Protein AF-A0A6A5AVF6-F1 (afdb_monomer_lite)

Structure (mmCIF, N/CA/C/O backbone):
data_AF-A0A6A5AVF6-F1
#
_entry.id   AF-A0A6A5AVF6-F1
#
loop_
_atom_site.group_PDB
_atom_site.id
_atom_site.type_symbol
_atom_site.label_atom_id
_atom_site.label_alt_id
_atom_site.label_comp_id
_atom_site.label_asym_id
_atom_site.label_entity_id
_atom_site.label_seq_id
_atom_site.pdbx_PDB_ins_code
_atom_site.Cartn_x
_atom_site.Cartn_y
_atom_site.Cartn_z
_atom_site.occupancy
_atom_site.B_iso_or_equiv
_atom_site.auth_seq_id
_atom_site.auth_comp_id
_atom_site.auth_asym_id
_atom_site.auth_atom_id
_atom_site.pdbx_PDB_model_num
ATOM 1 N N . MET A 1 1 ? -5.874 0.704 -11.077 1.00 70.56 1 MET A N 1
ATOM 2 C CA . MET A 1 1 ? -6.388 0.445 -9.715 1.00 70.56 1 MET A CA 1
ATOM 3 C C . MET A 1 1 ? -6.320 -1.038 -9.393 1.00 70.56 1 MET A C 1
ATOM 5 O O . MET A 1 1 ? -6.701 -1.841 -10.238 1.00 70.56 1 MET A O 1
ATOM 9 N N . GLY A 1 2 ? -5.728 -1.372 -8.247 1.00 91.94 2 GLY A N 1
ATOM 10 C CA . GLY A 1 2 ? -5.338 -2.727 -7.845 1.00 91.94 2 GLY A CA 1
ATOM 11 C C . GLY A 1 2 ? -6.232 -3.347 -6.767 1.00 91.94 2 GLY A C 1
ATOM 12 O O . GLY A 1 2 ? -7.365 -2.913 -6.583 1.00 91.94 2 GLY A O 1
ATOM 13 N N . LEU A 1 3 ? -5.709 -4.350 -6.059 1.00 97.44 3 LEU A N 1
ATOM 14 C CA . LEU A 1 3 ? -6.341 -4.978 -4.896 1.00 97.44 3 LEU A CA 1
ATOM 15 C C . LEU A 1 3 ? -5.743 -4.403 -3.609 1.00 97.44 3 LEU A C 1
ATOM 17 O O . LEU A 1 3 ? -4.528 -4.438 -3.424 1.00 97.44 3 LEU A O 1
ATOM 21 N N . PHE A 1 4 ? -6.602 -3.904 -2.724 1.00 97.44 4 PHE A N 1
ATOM 22 C CA . PHE A 1 4 ? -6.221 -3.261 -1.469 1.00 97.44 4 PHE A CA 1
ATOM 23 C C . PHE A 1 4 ? -6.670 -4.123 -0.291 1.00 97.44 4 PHE A C 1
ATOM 25 O O . PHE A 1 4 ? -7.797 -4.621 -0.271 1.00 97.44 4 PHE A O 1
ATOM 32 N N . ARG A 1 5 ? -5.790 -4.319 0.690 1.00 97.69 5 ARG A N 1
ATOM 33 C CA . ARG A 1 5 ? -6.078 -5.100 1.894 1.00 97.69 5 ARG A CA 1
ATOM 34 C C . ARG A 1 5 ? -5.529 -4.394 3.123 1.00 97.69 5 ARG A C 1
ATOM 36 O O . ARG A 1 5 ? -4.351 -4.048 3.156 1.00 97.69 5 ARG A O 1
ATOM 43 N N . ALA A 1 6 ? -6.381 -4.231 4.128 1.00 97.12 6 ALA A N 1
ATOM 44 C CA . ALA A 1 6 ? -5.995 -3.822 5.470 1.00 97.12 6 ALA A CA 1
ATOM 45 C C . ALA A 1 6 ? -5.936 -5.048 6.387 1.00 97.12 6 ALA A C 1
ATOM 47 O O . ALA A 1 6 ? -6.718 -5.989 6.223 1.00 97.12 6 ALA A O 1
ATOM 48 N N . PHE A 1 7 ? -4.991 -5.048 7.319 1.00 96.56 7 PHE A N 1
ATOM 49 C CA . PHE A 1 7 ? -4.797 -6.107 8.304 1.00 96.56 7 PHE A CA 1
ATOM 50 C C . PHE A 1 7 ? -5.185 -5.609 9.699 1.00 96.56 7 PHE A C 1
ATOM 52 O O . PHE A 1 7 ? -5.140 -4.412 9.976 1.00 96.56 7 PHE A O 1
ATOM 59 N N . GLY A 1 8 ? -5.548 -6.535 10.593 1.00 94.81 8 GLY A N 1
ATOM 60 C CA . GLY A 1 8 ? -5.974 -6.200 11.960 1.00 94.81 8 GLY A CA 1
ATOM 61 C C . GLY A 1 8 ? -4.886 -5.556 12.828 1.00 94.81 8 GLY A C 1
ATOM 62 O O . GLY A 1 8 ? -5.201 -4.974 13.856 1.00 94.81 8 GLY A O 1
ATOM 63 N N . ASP A 1 9 ? -3.622 -5.627 12.406 1.00 94.44 9 ASP A N 1
ATOM 64 C CA . ASP A 1 9 ? -2.473 -5.008 13.076 1.00 94.44 9 ASP A CA 1
ATOM 65 C C . ASP A 1 9 ? -2.140 -3.596 12.560 1.00 94.44 9 ASP A C 1
ATOM 67 O O . ASP A 1 9 ? -1.107 -3.037 12.921 1.00 94.44 9 ASP A O 1
ATOM 71 N N . GLY A 1 10 ? -2.984 -3.017 11.702 1.00 94.12 10 GLY A N 1
ATOM 72 C CA . GLY A 1 10 ? -2.792 -1.673 11.155 1.00 94.12 10 GLY A CA 1
ATOM 73 C C . GLY A 1 10 ? -2.004 -1.627 9.842 1.00 94.12 10 GLY A C 1
ATOM 74 O O . GLY A 1 10 ? -1.968 -0.585 9.185 1.00 94.12 10 GLY A O 1
ATOM 75 N N . ARG A 1 11 ? -1.391 -2.737 9.407 1.00 97.00 11 ARG A N 1
ATOM 76 C CA . ARG A 1 11 ? -0.690 -2.783 8.115 1.00 97.00 11 ARG A CA 1
ATOM 77 C C . ARG A 1 11 ? -1.672 -2.695 6.955 1.00 97.00 11 ARG A C 1
ATOM 79 O O . ARG A 1 11 ? -2.806 -3.176 7.035 1.00 97.00 11 ARG A O 1
ATOM 86 N N . VAL A 1 12 ? -1.192 -2.191 5.821 1.00 97.44 12 VAL A N 1
ATOM 87 C CA . VAL A 1 12 ? -1.893 -2.328 4.537 1.00 97.44 12 VAL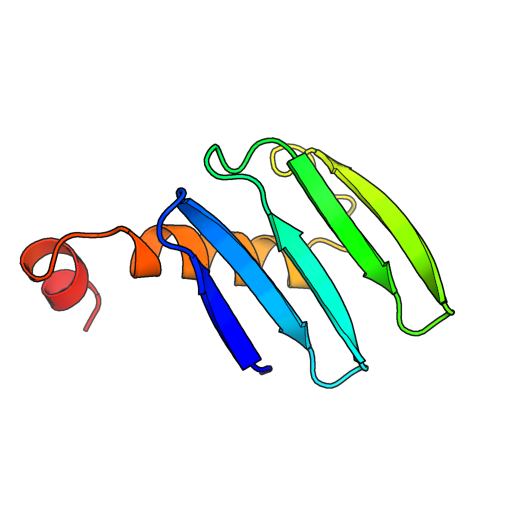 A CA 1
ATOM 88 C C . VAL A 1 12 ? -0.993 -2.934 3.473 1.00 97.44 12 VAL A C 1
ATOM 90 O O . VAL A 1 12 ? 0.227 -2.766 3.479 1.00 97.44 12 VAL A O 1
ATOM 93 N N . ARG A 1 13 ? -1.605 -3.648 2.530 1.00 98.06 13 ARG A N 1
ATOM 94 C CA . ARG A 1 13 ? -0.949 -4.138 1.320 1.00 98.06 13 ARG A CA 1
ATOM 95 C C . ARG A 1 13 ? -1.781 -3.785 0.097 1.00 98.06 13 ARG A C 1
ATOM 97 O O . ARG A 1 13 ? -2.998 -3.964 0.093 1.00 98.06 13 ARG A O 1
ATOM 104 N N . VAL A 1 14 ? -1.099 -3.343 -0.952 1.00 98.00 14 VAL A N 1
ATOM 105 C CA . VAL A 1 14 ? -1.692 -3.031 -2.250 1.00 98.00 14 VAL A CA 1
ATOM 106 C C . VAL A 1 14 ? -0.987 -3.843 -3.328 1.00 98.00 14 VAL A C 1
ATOM 108 O O . VAL A 1 14 ? 0.228 -3.745 -3.485 1.00 98.00 14 VAL A O 1
ATOM 111 N N . LEU A 1 15 ? -1.748 -4.644 -4.070 1.00 98.12 15 LEU A N 1
ATOM 112 C CA . LEU A 1 15 ? -1.301 -5.300 -5.298 1.00 98.12 15 LEU A CA 1
ATOM 113 C C . LEU A 1 15 ? -1.777 -4.467 -6.488 1.00 98.12 15 LEU A C 1
ATOM 115 O O . LEU A 1 15 ? -2.975 -4.386 -6.755 1.00 98.12 15 LEU A O 1
ATOM 119 N N . PHE A 1 16 ? -0.849 -3.844 -7.204 1.00 97.31 16 PHE A N 1
ATOM 120 C CA . PHE A 1 16 ? -1.135 -2.984 -8.348 1.00 97.31 16 PHE A CA 1
ATOM 121 C C . PHE A 1 16 ? -1.305 -3.792 -9.643 1.00 97.31 16 PHE A C 1
ATOM 123 O O . PHE A 1 16 ? -0.883 -4.941 -9.754 1.00 97.31 16 PHE A O 1
ATOM 130 N N . ARG A 1 17 ? -1.944 -3.188 -10.658 1.00 96.81 17 ARG A N 1
ATOM 131 C CA . ARG A 1 17 ? -2.213 -3.856 -11.953 1.00 96.81 17 ARG A CA 1
ATOM 132 C C . ARG A 1 17 ? -0.949 -4.186 -12.737 1.00 96.81 17 ARG A C 1
ATOM 134 O O . ARG A 1 17 ? -0.941 -5.143 -13.500 1.00 96.81 17 ARG A O 1
ATOM 141 N N . ASP A 1 18 ? 0.098 -3.396 -12.544 1.00 96.25 18 ASP A N 1
ATOM 142 C CA . ASP A 1 18 ? 1.422 -3.642 -13.110 1.00 96.25 18 ASP A CA 1
ATOM 143 C C . ASP A 1 18 ? 2.194 -4.732 -12.354 1.00 96.25 18 ASP A C 1
ATOM 145 O O . ASP A 1 18 ? 3.351 -4.974 -12.667 1.00 96.25 18 ASP A O 1
ATOM 149 N N . ARG A 1 19 ? 1.544 -5.424 -11.406 1.00 96.00 19 ARG A N 1
ATOM 150 C CA . ARG A 1 19 ? 2.106 -6.473 -10.546 1.00 96.00 19 ARG A CA 1
ATOM 151 C C . ARG A 1 19 ? 3.073 -5.959 -9.482 1.00 96.00 19 ARG A C 1
ATOM 153 O O . ARG A 1 19 ? 3.646 -6.777 -8.767 1.00 96.00 19 ARG A O 1
ATOM 160 N N . ALA A 1 20 ? 3.206 -4.642 -9.314 1.00 97.31 20 ALA A N 1
ATOM 161 C CA . ALA A 1 20 ? 3.900 -4.105 -8.155 1.00 97.31 20 ALA A CA 1
ATOM 162 C C . ALA A 1 20 ? 3.124 -4.444 -6.871 1.00 97.31 20 ALA A C 1
ATOM 164 O O . ALA A 1 20 ? 1.889 -4.477 -6.865 1.00 97.31 20 ALA A O 1
ATOM 165 N N . ILE A 1 21 ? 3.835 -4.670 -5.770 1.00 98.06 21 ILE A N 1
ATOM 166 C CA . ILE A 1 21 ? 3.238 -4.930 -4.457 1.00 98.06 21 ILE A CA 1
ATOM 167 C C . ILE A 1 21 ? 3.831 -3.948 -3.464 1.00 98.06 21 ILE A C 1
ATOM 169 O O . ILE A 1 21 ? 5.034 -3.970 -3.226 1.00 9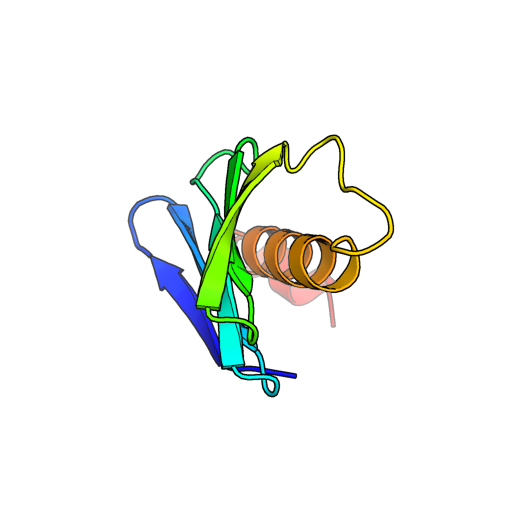8.06 21 ILE A O 1
ATOM 173 N N . LEU A 1 22 ? 2.991 -3.129 -2.841 1.00 97.38 22 LEU A N 1
ATOM 174 C CA . LEU A 1 22 ? 3.407 -2.266 -1.742 1.00 97.38 22 LEU A CA 1
ATOM 175 C C . LEU A 1 22 ? 2.856 -2.815 -0.432 1.00 97.38 22 LEU A C 1
ATOM 177 O O . LEU A 1 22 ? 1.660 -3.082 -0.329 1.00 97.38 22 LEU A O 1
ATOM 181 N N . SER A 1 23 ? 3.720 -2.986 0.564 1.00 97.62 23 SER A N 1
ATOM 182 C CA . SER A 1 23 ? 3.326 -3.267 1.948 1.00 97.62 23 SER A CA 1
ATOM 183 C C . SER A 1 23 ? 3.745 -2.090 2.825 1.00 97.62 23 SER A C 1
ATOM 185 O O . SER A 1 23 ? 4.898 -1.671 2.781 1.00 97.62 23 SER A O 1
ATOM 187 N N . MET A 1 24 ? 2.807 -1.537 3.586 1.00 97.00 24 MET A N 1
ATOM 188 C CA . MET A 1 24 ? 3.006 -0.363 4.433 1.00 97.00 24 MET A CA 1
ATOM 189 C C . MET A 1 24 ? 2.814 -0.751 5.893 1.00 97.00 24 MET A C 1
ATOM 191 O O . MET A 1 24 ? 1.922 -1.541 6.225 1.00 97.00 24 MET A O 1
ATOM 195 N N . ASP A 1 25 ? 3.690 -0.230 6.745 1.00 96.00 25 ASP A N 1
ATOM 196 C CA . ASP A 1 25 ? 3.619 -0.459 8.182 1.00 96.00 25 ASP A CA 1
ATOM 197 C C . ASP A 1 25 ? 2.404 0.253 8.819 1.00 96.00 25 ASP A C 1
ATOM 199 O O . ASP A 1 25 ? 1.776 1.107 8.188 1.00 96.00 25 ASP A O 1
ATOM 203 N N . PRO A 1 26 ? 2.037 -0.083 10.069 1.00 95.56 26 PRO A N 1
ATOM 204 C CA . PRO A 1 26 ? 0.881 0.521 10.737 1.00 95.56 26 PRO A CA 1
ATOM 205 C C . PRO A 1 26 ? 0.993 2.028 10.973 1.00 9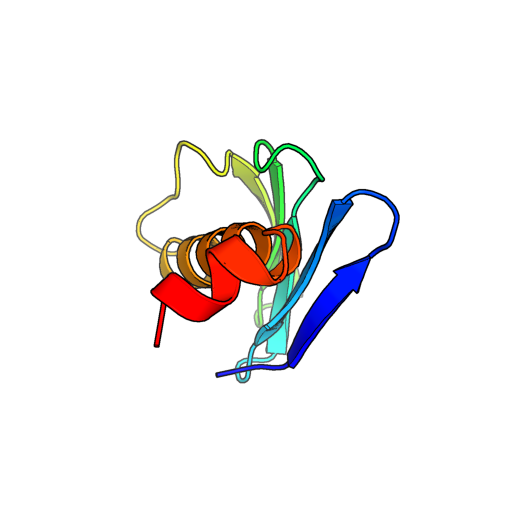5.56 26 PRO A C 1
ATOM 207 O O . PRO A 1 26 ? -0.016 2.693 11.175 1.00 95.56 26 PRO A O 1
ATOM 210 N N . GLN A 1 27 ? 2.215 2.561 10.981 1.00 93.25 27 GLN A N 1
ATOM 211 C CA . GLN A 1 27 ? 2.496 3.961 11.293 1.00 93.25 27 GLN A CA 1
ATOM 212 C C . GLN A 1 27 ? 2.649 4.825 10.036 1.00 93.25 27 GLN A C 1
ATOM 214 O O . GLN A 1 27 ? 2.960 6.008 10.157 1.00 93.25 27 GLN A O 1
ATOM 219 N N . ALA A 1 28 ? 2.468 4.243 8.846 1.00 92.12 28 ALA A N 1
ATOM 220 C CA . ALA A 1 28 ? 2.763 4.875 7.566 1.00 92.12 28 ALA A CA 1
ATOM 221 C C . ALA A 1 28 ? 4.164 5.517 7.533 1.00 92.12 28 ALA A C 1
ATOM 223 O O . ALA A 1 28 ? 4.345 6.596 6.968 1.00 92.12 28 ALA A O 1
ATOM 224 N N . LYS A 1 29 ? 5.163 4.884 8.164 1.00 93.62 29 LYS A N 1
ATOM 225 C CA . LYS A 1 29 ? 6.537 5.402 8.247 1.00 93.62 29 LYS A CA 1
ATOM 226 C C . LYS A 1 29 ? 7.431 4.744 7.209 1.00 93.62 29 LYS A C 1
ATOM 228 O O . LYS A 1 29 ? 8.131 5.434 6.465 1.00 93.62 29 LYS A O 1
ATOM 233 N N . PHE A 1 30 ? 7.371 3.422 7.129 1.00 94.06 30 PHE A N 1
ATOM 234 C CA . PHE A 1 30 ? 8.112 2.627 6.165 1.00 94.06 30 PHE A CA 1
ATOM 235 C C . PHE A 1 30 ? 7.180 1.814 5.282 1.00 94.06 30 PHE A C 1
ATOM 237 O O . PHE A 1 30 ? 6.087 1.387 5.665 1.00 94.06 30 PHE A O 1
ATOM 244 N N . CYS A 1 31 ? 7.658 1.555 4.075 1.00 94.88 31 CYS A N 1
ATOM 245 C CA . CYS A 1 31 ? 6.992 0.659 3.156 1.00 94.88 31 CYS A CA 1
ATOM 246 C C . CYS A 1 31 ? 8.010 -0.110 2.322 1.00 94.88 31 CYS A C 1
ATOM 248 O O . CYS A 1 31 ? 9.068 0.406 1.962 1.00 94.88 31 CYS A O 1
ATOM 250 N N . SER A 1 32 ? 7.673 -1.358 2.027 1.00 96.31 32 SER A N 1
ATOM 251 C CA . SER A 1 32 ? 8.387 -2.181 1.064 1.00 96.31 32 SER A CA 1
ATOM 252 C C . SER A 1 32 ? 7.609 -2.195 -0.243 1.00 96.31 32 SER A C 1
ATOM 254 O O . SER A 1 32 ? 6.405 -2.463 -0.261 1.00 96.31 32 SER A O 1
ATOM 256 N N . LEU A 1 33 ? 8.294 -1.882 -1.337 1.00 96.69 33 LEU A N 1
ATOM 257 C CA . LEU A 1 33 ? 7.757 -1.915 -2.687 1.00 96.69 33 LEU A CA 1
ATOM 258 C C . LEU A 1 33 ? 8.499 -2.984 -3.482 1.00 96.69 33 LEU A C 1
ATOM 260 O O . LEU A 1 33 ? 9.685 -2.850 -3.770 1.00 96.69 33 LEU A O 1
ATOM 264 N N . PHE A 1 34 ? 7.774 -4.031 -3.847 1.00 97.88 34 PHE A N 1
ATOM 265 C CA . PHE A 1 34 ? 8.203 -5.004 -4.835 1.00 97.88 34 PHE A CA 1
ATOM 266 C C . PHE A 1 34 ? 7.781 -4.503 -6.215 1.00 97.88 34 PHE A C 1
ATOM 268 O O . PHE A 1 34 ? 6.590 -4.298 -6.467 1.00 97.88 34 PHE A O 1
ATOM 275 N N . LEU A 1 35 ? 8.751 -4.245 -7.081 1.00 96.38 35 LEU A N 1
ATOM 276 C CA . LEU A 1 35 ? 8.554 -3.678 -8.406 1.00 96.38 35 LEU A CA 1
ATOM 277 C C . LEU A 1 35 ? 8.254 -4.769 -9.444 1.00 96.38 35 LEU A C 1
ATOM 279 O O . LEU A 1 35 ? 8.639 -5.925 -9.267 1.00 96.38 35 LEU A O 1
ATOM 283 N N . PRO A 1 36 ? 7.634 -4.410 -10.583 1.00 95.38 36 PRO A N 1
ATOM 284 C CA . PRO A 1 36 ? 7.404 -5.352 -11.681 1.00 95.38 36 PRO A CA 1
ATOM 285 C C . PRO A 1 36 ? 8.698 -5.922 -12.280 1.00 95.38 36 PRO A C 1
ATOM 287 O O . PRO A 1 36 ? 8.661 -6.984 -12.895 1.00 95.38 36 PRO A O 1
ATOM 290 N N . SER A 1 37 ? 9.828 -5.225 -12.101 1.00 95.50 37 SER A N 1
ATOM 291 C CA . SER A 1 37 ? 11.165 -5.690 -12.490 1.00 95.50 37 SER A CA 1
ATOM 292 C C . SER A 1 37 ? 11.662 -6.875 -11.657 1.00 95.50 37 SER A C 1
ATOM 294 O O . SER A 1 37 ? 12.610 -7.536 -12.063 1.00 95.50 37 SER A O 1
ATOM 296 N N . GLY A 1 38 ? 11.027 -7.159 -10.515 1.00 95.56 38 GLY A N 1
ATOM 297 C CA . GLY A 1 38 ? 11.488 -8.144 -9.535 1.00 95.56 38 GLY A CA 1
ATOM 298 C C . GLY A 1 38 ? 12.334 -7.542 -8.412 1.00 95.56 38 GLY A C 1
ATOM 299 O O . GLY A 1 38 ? 12.648 -8.241 -7.450 1.00 95.56 38 GLY A O 1
ATOM 300 N N . ASP A 1 39 ? 12.663 -6.251 -8.492 1.00 96.00 39 ASP A N 1
ATOM 301 C CA . ASP A 1 39 ? 13.411 -5.563 -7.443 1.00 96.00 39 ASP A CA 1
ATOM 302 C C . ASP A 1 39 ? 12.529 -5.280 -6.228 1.00 96.00 39 ASP A C 1
ATOM 304 O O . ASP A 1 39 ? 11.345 -4.957 -6.351 1.00 96.00 39 ASP A O 1
ATOM 308 N N . SER A 1 40 ? 13.124 -5.334 -5.040 1.00 95.69 40 SER A N 1
ATOM 309 C CA . SER A 1 40 ? 12.471 -4.914 -3.804 1.00 95.69 40 SER A CA 1
ATOM 310 C C . SER A 1 40 ? 13.199 -3.714 -3.226 1.00 95.69 40 SER A C 1
ATOM 312 O O . SER A 1 40 ? 14.406 -3.762 -3.002 1.00 95.69 40 SER A O 1
ATOM 314 N N . ILE A 1 41 ? 12.452 -2.655 -2.931 1.00 94.19 41 ILE A N 1
ATOM 315 C CA . ILE A 1 41 ? 12.987 -1.436 -2.330 1.00 94.19 41 ILE A CA 1
ATOM 316 C C . ILE A 1 41 ? 12.237 -1.094 -1.048 1.00 94.19 41 ILE A C 1
ATOM 318 O O . ILE A 1 41 ? 11.031 -1.321 -0.932 1.00 94.19 41 ILE A O 1
ATOM 322 N N . THR A 1 42 ? 12.955 -0.519 -0.090 1.00 94.38 42 THR A N 1
ATOM 323 C CA . THR A 1 42 ? 12.371 0.041 1.131 1.00 94.38 42 THR A CA 1
ATOM 324 C C . THR A 1 42 ? 12.362 1.554 1.009 1.00 94.38 42 THR A C 1
ATOM 326 O O . THR A 1 42 ? 13.386 2.161 0.703 1.00 94.38 42 THR A O 1
ATOM 329 N N . LEU A 1 43 ? 11.205 2.162 1.247 1.00 91.81 43 LEU A N 1
ATOM 330 C CA . LEU A 1 43 ? 10.997 3.598 1.131 1.00 91.81 43 LEU A CA 1
ATOM 331 C C . LEU A 1 43 ? 10.494 4.167 2.457 1.00 91.81 43 LEU A C 1
ATOM 333 O O . LEU A 1 43 ? 9.684 3.549 3.156 1.00 91.81 43 LEU A O 1
ATOM 337 N N . LEU A 1 44 ? 10.943 5.383 2.764 1.00 92.19 44 LEU A N 1
ATOM 338 C CA . LEU A 1 44 ? 10.290 6.235 3.750 1.00 92.19 44 LEU A CA 1
ATOM 339 C C . LEU A 1 44 ? 9.002 6.775 3.134 1.00 92.19 44 LEU A C 1
ATOM 341 O O . LEU A 1 44 ? 9.027 7.448 2.104 1.00 92.19 44 LEU A O 1
ATOM 345 N N . ALA A 1 45 ? 7.874 6.503 3.776 1.00 88.88 45 ALA A N 1
ATOM 346 C CA . ALA A 1 45 ? 6.576 6.955 3.291 1.00 88.88 45 ALA A CA 1
ATOM 347 C C . ALA A 1 45 ? 6.419 8.484 3.359 1.00 88.88 45 ALA A C 1
ATOM 349 O O . ALA A 1 45 ? 5.687 9.061 2.557 1.00 88.88 45 ALA A O 1
ATOM 350 N N . THR A 1 46 ? 7.166 9.145 4.246 1.00 87.06 46 THR A N 1
ATOM 351 C CA . THR A 1 46 ? 7.219 10.609 4.373 1.00 87.06 46 THR A CA 1
ATOM 352 C C . THR A 1 46 ? 8.106 11.292 3.329 1.00 87.06 46 THR A C 1
ATOM 354 O O . THR A 1 46 ? 8.030 12.507 3.177 1.00 87.06 46 THR A O 1
ATOM 35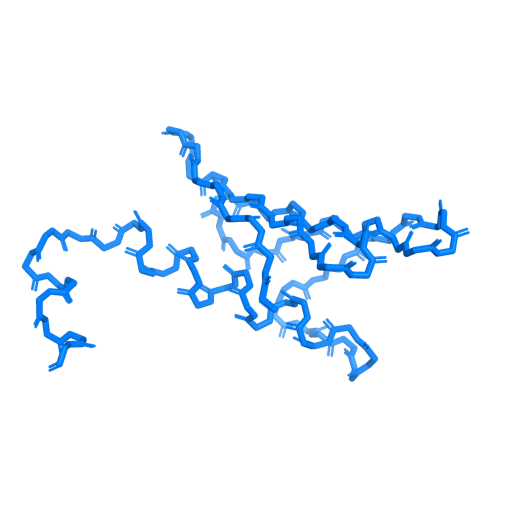7 N N . ALA A 1 47 ? 8.939 10.538 2.606 1.00 85.50 47 ALA A N 1
ATOM 358 C CA . ALA A 1 47 ? 9.867 11.065 1.608 1.00 85.50 47 ALA A CA 1
ATOM 359 C C . ALA A 1 47 ? 9.834 10.205 0.327 1.00 85.50 47 ALA A C 1
ATOM 361 O O . ALA A 1 47 ? 10.814 9.525 0.007 1.00 85.50 47 ALA A O 1
ATOM 362 N N . PRO A 1 48 ? 8.701 10.189 -0.404 1.00 77.88 48 PRO A N 1
ATOM 363 C CA . PRO A 1 48 ? 8.573 9.420 -1.635 1.00 77.88 48 PRO A CA 1
ATOM 364 C C . PRO A 1 48 ? 9.555 9.924 -2.696 1.00 77.88 48 PRO A C 1
ATOM 366 O O . PRO A 1 48 ? 9.592 11.117 -3.000 1.00 77.88 48 PRO A O 1
ATOM 369 N N . SER A 1 49 ? 10.282 9.013 -3.349 1.00 85.25 49 SER A N 1
ATOM 370 C CA . SER A 1 49 ? 10.922 9.371 -4.615 1.00 85.25 49 SER A CA 1
ATOM 371 C C . SER A 1 49 ? 9.837 9.641 -5.675 1.00 85.25 49 SER A C 1
ATOM 373 O O . SER A 1 49 ? 8.813 8.939 -5.696 1.00 85.25 49 SER A O 1
ATOM 375 N N . PRO A 1 50 ? 10.032 10.612 -6.590 1.00 89.44 50 PRO A N 1
ATOM 376 C CA . PRO A 1 50 ? 9.037 10.934 -7.618 1.00 89.44 50 PRO A CA 1
ATOM 377 C C . PRO A 1 50 ? 8.602 9.718 -8.448 1.00 89.44 50 PRO A C 1
ATOM 379 O O . PRO A 1 50 ? 7.436 9.587 -8.812 1.00 89.44 50 PRO A O 1
ATOM 382 N N . GLN A 1 51 ? 9.524 8.781 -8.687 1.00 90.94 51 GLN A N 1
ATOM 383 C CA . GLN A 1 51 ? 9.287 7.564 -9.463 1.00 90.94 51 GLN A CA 1
ATOM 384 C C . GLN A 1 51 ? 8.282 6.600 -8.807 1.00 90.94 51 GLN A C 1
ATOM 386 O O . GLN A 1 51 ? 7.574 5.874 -9.508 1.00 90.94 51 GLN A O 1
ATOM 391 N N . HIS A 1 52 ? 8.201 6.571 -7.475 1.00 92.25 52 HIS A N 1
ATOM 392 C CA . HIS A 1 52 ? 7.376 5.608 -6.731 1.00 92.25 52 HIS A CA 1
ATOM 393 C C . HIS A 1 52 ? 6.191 6.253 -6.006 1.00 92.25 52 HIS A C 1
ATOM 395 O O . HIS A 1 52 ? 5.360 5.542 -5.434 1.00 92.25 52 HIS A O 1
ATOM 401 N N . ALA A 1 53 ? 6.068 7.582 -6.085 1.00 92.56 53 ALA A N 1
ATOM 402 C CA . ALA A 1 53 ? 5.028 8.365 -5.428 1.00 92.56 53 ALA A CA 1
ATOM 403 C C . ALA A 1 53 ? 3.615 7.819 -5.688 1.00 92.56 53 ALA A C 1
ATOM 405 O O . ALA A 1 53 ? 2.820 7.718 -4.760 1.00 92.56 53 ALA A O 1
ATOM 406 N N . ARG A 1 54 ? 3.314 7.368 -6.915 1.00 93.31 54 ARG A N 1
ATOM 407 C CA . ARG A 1 54 ? 1.987 6.822 -7.261 1.00 93.31 54 ARG A CA 1
ATOM 408 C C . ARG A 1 54 ? 1.568 5.619 -6.410 1.00 93.31 54 ARG A C 1
ATOM 410 O O . ARG A 1 54 ? 0.390 5.480 -6.091 1.00 93.31 54 ARG A O 1
ATOM 417 N N . TYR A 1 55 ? 2.512 4.744 -6.059 1.00 95.06 55 TYR A N 1
ATOM 418 C CA . TYR A 1 55 ? 2.220 3.566 -5.243 1.00 95.06 55 TYR A CA 1
ATOM 419 C C . TYR A 1 55 ? 2.008 3.976 -3.789 1.00 95.06 55 TYR A C 1
ATOM 421 O O . TYR A 1 55 ? 1.058 3.536 -3.144 1.00 95.06 55 TYR A O 1
ATOM 429 N N . LEU A 1 56 ? 2.880 4.864 -3.311 1.00 94.50 56 LEU A N 1
ATOM 430 C CA . LEU A 1 56 ? 2.866 5.405 -1.960 1.00 94.50 56 LEU A CA 1
ATOM 431 C C . LEU A 1 56 ? 1.579 6.166 -1.651 1.00 94.50 56 LEU A C 1
ATOM 433 O O . LEU A 1 56 ? 0.915 5.841 -0.672 1.00 94.50 56 LEU A O 1
ATOM 437 N N . VAL A 1 57 ? 1.187 7.108 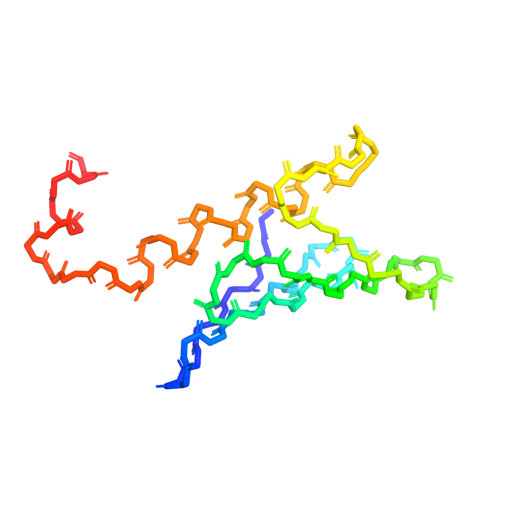-2.512 1.00 93.75 57 VAL A N 1
ATOM 438 C CA . VAL A 1 57 ? -0.040 7.899 -2.340 1.00 93.75 57 VAL A CA 1
ATOM 439 C C . VAL A 1 57 ? -1.261 6.987 -2.281 1.00 9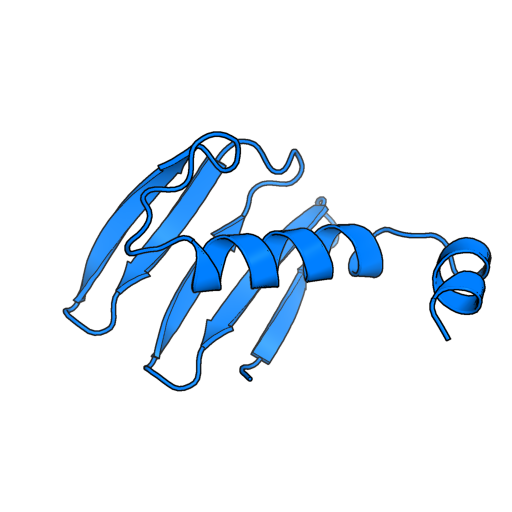3.75 57 VAL A C 1
ATOM 441 O O . VAL A 1 57 ? -2.057 7.099 -1.357 1.00 93.75 57 VAL A O 1
ATOM 444 N N . ALA A 1 58 ? -1.378 6.022 -3.198 1.00 94.81 58 ALA A N 1
ATOM 445 C CA . ALA A 1 58 ? -2.506 5.093 -3.196 1.00 94.81 58 ALA A CA 1
ATOM 446 C C . ALA A 1 58 ? -2.592 4.275 -1.895 1.00 94.81 58 ALA A C 1
ATOM 448 O O . ALA A 1 58 ? -3.684 4.068 -1.368 1.00 94.81 58 ALA A O 1
ATOM 449 N N . ALA A 1 59 ? -1.453 3.816 -1.370 1.00 95.38 59 ALA A N 1
ATOM 450 C CA . ALA A 1 59 ? -1.406 3.065 -0.122 1.00 95.38 59 ALA A CA 1
ATOM 451 C C . ALA A 1 59 ? -1.720 3.933 1.106 1.00 95.38 59 ALA A C 1
ATOM 453 O O . ALA A 1 59 ? -2.491 3.492 1.952 1.00 95.38 59 ALA A O 1
ATOM 454 N N . GLN A 1 60 ? -1.197 5.163 1.176 1.00 94.31 60 GLN A N 1
ATOM 455 C CA . GLN A 1 60 ? -1.476 6.098 2.273 1.00 94.31 60 GLN A CA 1
ATOM 456 C C . GLN A 1 60 ? -2.947 6.510 2.301 1.00 94.31 60 GLN A C 1
ATOM 458 O O . GLN A 1 60 ? -3.584 6.417 3.348 1.00 94.31 60 GLN A O 1
ATOM 463 N N . SER A 1 61 ? -3.510 6.893 1.151 1.00 93.62 61 SER A N 1
ATOM 464 C CA . SER A 1 61 ? -4.932 7.235 1.049 1.00 93.62 61 SER A CA 1
ATOM 465 C C . SER A 1 61 ? -5.813 6.059 1.468 1.00 93.62 61 SER A C 1
ATOM 467 O O . SER A 1 61 ? -6.769 6.235 2.220 1.00 93.62 61 SER A O 1
ATOM 469 N N . PHE A 1 62 ? -5.467 4.841 1.037 1.00 95.56 62 PHE A N 1
ATOM 470 C CA . PHE A 1 62 ? -6.192 3.649 1.461 1.00 95.56 62 PHE A CA 1
ATOM 471 C C . PHE A 1 62 ? -6.036 3.368 2.958 1.00 95.56 62 PHE A C 1
ATOM 473 O O . PHE A 1 62 ? -7.024 3.027 3.594 1.00 95.56 62 PHE A O 1
ATOM 480 N N . GLN A 1 63 ? -4.841 3.509 3.537 1.00 94.94 63 GLN A N 1
ATOM 481 C CA . GLN A 1 63 ? -4.621 3.277 4.966 1.00 94.94 63 GLN A CA 1
ATOM 482 C C . GLN A 1 63 ? -5.425 4.251 5.825 1.00 94.94 63 GLN A C 1
ATOM 484 O O . GLN A 1 63 ? -6.096 3.819 6.759 1.00 94.94 63 GLN A O 1
ATOM 489 N N . GLN A 1 64 ? -5.418 5.538 5.471 1.00 93.19 64 GLN A N 1
ATOM 490 C CA . GLN A 1 64 ? -6.234 6.551 6.138 1.00 93.19 64 GLN A CA 1
ATOM 491 C C . GLN A 1 64 ? -7.715 6.160 6.106 1.00 93.19 64 GLN A C 1
ATOM 493 O O . GLN A 1 64 ? -8.345 6.064 7.153 1.00 93.19 64 GLN A O 1
ATOM 498 N N . TRP A 1 65 ? -8.253 5.828 4.932 1.00 93.31 65 TRP A N 1
ATOM 499 C CA . TRP A 1 65 ? -9.644 5.389 4.799 1.00 93.31 65 TRP A CA 1
ATOM 500 C C . TRP A 1 65 ? -9.942 4.078 5.553 1.00 93.31 65 TRP A C 1
ATOM 502 O O . TRP A 1 65 ? -10.966 3.943 6.226 1.00 93.31 65 TRP A O 1
ATOM 512 N N . ALA A 1 66 ? -9.046 3.094 5.477 1.00 94.00 66 ALA A N 1
ATOM 513 C CA . ALA A 1 66 ? -9.253 1.759 6.031 1.00 94.00 66 ALA A CA 1
ATOM 514 C C . ALA A 1 66 ? -9.262 1.734 7.564 1.00 94.00 66 ALA A C 1
ATOM 516 O O . ALA A 1 66 ? -9.870 0.832 8.139 1.00 94.00 66 ALA A O 1
ATOM 517 N N . PHE A 1 67 ? -8.648 2.713 8.226 1.00 92.62 67 PHE A N 1
ATOM 518 C CA . PHE A 1 67 ? -8.625 2.804 9.691 1.00 92.62 67 PHE A CA 1
ATOM 519 C C . PHE A 1 67 ? -9.435 3.969 10.262 1.00 92.62 67 PHE A C 1
ATOM 521 O O . PHE A 1 67 ? -9.538 4.090 11.478 1.00 92.62 67 PHE A O 1
ATOM 528 N N . GLN A 1 68 ? -10.086 4.760 9.409 1.00 90.19 68 GLN A N 1
ATOM 529 C CA . GLN A 1 68 ? -11.171 5.640 9.831 1.00 90.19 68 GLN A CA 1
ATOM 530 C C . GLN A 1 68 ? -12.342 4.842 10.420 1.00 90.19 68 GLN A C 1
ATOM 532 O O . GLN A 1 68 ? -12.681 3.741 9.966 1.00 90.19 68 GLN A O 1
ATOM 537 N N . THR A 1 69 ? -12.995 5.439 11.409 1.00 85.31 69 THR A N 1
ATOM 538 C CA . THR A 1 69 ? -14.283 5.006 11.945 1.00 85.31 69 THR A CA 1
ATOM 539 C C . THR A 1 69 ? -15.379 5.096 10.873 1.00 85.31 69 THR A C 1
ATOM 541 O O . THR A 1 69 ? -15.257 5.851 9.905 1.00 85.31 69 THR A O 1
ATOM 544 N N . PRO A 1 70 ? -16.499 4.365 11.027 1.00 80.75 70 PRO A N 1
ATOM 545 C CA . PRO A 1 70 ? -17.615 4.452 10.085 1.00 80.75 70 PRO A CA 1
ATOM 546 C C . PRO A 1 70 ? -18.141 5.881 9.874 1.00 80.75 70 PRO A C 1
ATOM 548 O O . PRO A 1 70 ? -18.500 6.234 8.754 1.00 80.75 70 PRO A O 1
ATOM 551 N N . VAL A 1 71 ? -18.145 6.704 10.930 1.00 80.75 71 VAL A N 1
ATOM 552 C CA . VAL A 1 71 ? -18.572 8.112 10.869 1.00 80.75 71 VAL A CA 1
ATOM 553 C C . VAL A 1 71 ? -17.605 8.944 10.026 1.00 80.75 71 VAL A C 1
ATOM 555 O O . VAL A 1 71 ? -18.041 9.696 9.161 1.00 80.75 71 VAL A O 1
ATOM 558 N N . GLU A 1 72 ? -16.297 8.772 10.220 1.00 81.69 72 GLU A N 1
ATOM 559 C CA . GLU A 1 72 ? -15.274 9.494 9.450 1.00 81.69 72 GLU A CA 1
ATOM 560 C C . GLU A 1 72 ? -15.297 9.122 7.962 1.00 81.69 72 GLU A C 1
ATOM 562 O O . GLU A 1 72 ? -15.121 9.988 7.107 1.00 81.69 72 GLU A O 1
ATOM 567 N N . ARG A 1 73 ? -15.586 7.857 7.632 1.00 77.12 73 ARG A N 1
ATOM 568 C CA . ARG A 1 73 ? -15.715 7.417 6.233 1.00 77.12 73 ARG A CA 1
ATOM 569 C C . ARG A 1 73 ? -16.923 8.025 5.523 1.00 77.12 73 ARG A C 1
ATOM 571 O O . ARG A 1 73 ? -16.847 8.273 4.324 1.00 77.12 73 ARG A O 1
ATOM 578 N N . ALA A 1 74 ? -18.028 8.256 6.233 1.00 73.25 74 ALA A N 1
ATOM 579 C CA . ALA A 1 74 ? -19.246 8.821 5.649 1.00 73.25 74 ALA A CA 1
ATOM 580 C C . ALA A 1 74 ? -19.074 10.284 5.196 1.00 73.25 74 ALA A C 1
ATOM 582 O O . ALA A 1 74 ? -19.803 10.734 4.320 1.00 73.25 74 ALA A O 1
ATOM 583 N N . ALA A 1 75 ? -18.093 11.006 5.748 1.00 71.56 75 ALA A N 1
ATOM 584 C CA . ALA A 1 75 ? -17.762 12.378 5.355 1.00 71.56 75 ALA A CA 1
ATOM 585 C C . ALA A 1 75 ? -16.930 12.474 4.057 1.00 71.56 75 ALA A C 1
ATOM 587 O O . ALA A 1 75 ? -16.701 13.573 3.561 1.00 71.56 75 ALA A O 1
ATOM 588 N N . TYR A 1 76 ? -16.461 11.341 3.524 1.00 61.31 76 TYR A N 1
ATOM 589 C CA . TYR A 1 76 ? -15.655 11.247 2.299 1.00 61.31 76 TYR A CA 1
ATOM 590 C C . TYR A 1 76 ? -16.483 10.913 1.040 1.00 61.31 76 TYR A C 1
ATOM 592 O O . TYR A 1 76 ? -15.898 10.589 0.003 1.00 61.31 76 TYR A O 1
ATOM 600 N N . VAL A 1 77 ? -17.821 10.955 1.137 1.00 50.53 77 VAL A N 1
ATOM 601 C CA . VAL A 1 77 ? -18.776 10.645 0.054 1.00 50.53 77 VAL A CA 1
ATOM 602 C C . VAL A 1 77 ? -19.303 11.916 -0.598 1.00 50.53 77 VAL A C 1
ATOM 604 O O . VAL A 1 77 ? -19.719 12.826 0.150 1.00 50.53 77 VAL A O 1
#

InterPro domains:
  IPR027865 C5orf34-like, C-terminal [PF15016] (2-65)

Sequence (77 aa):
MGLFRAFGDGRVRVLFRDRAILSMDPQAKFCSLFLPSGDSITLLATAPSPQHARYLVAAQSFQQWAFQTPVERAAYV

Organism: Aphanomyces astaci (NCBI:txid112090)

pLDDT: mean 91.59, std 8.59, range [50.53, 98.12]

Foldseek 3Di:
DFDWDADPQQKIWTQDPLRWIWIAHNVQQKIWIQHNVRDIDIDGLVDDDPVCVVVSVVRVVCSVLVPDDPVVNVVVD

Radius of gyration: 12.47 Å; chains: 1; bounding box: 33×20×26 Å

Secondary structure (DSSP, 8-state):
--EEEE-TTS-EEEE-TTS-EEEE-TTSSEEEEE-TTS-EEEEETTS--TTTHHHHHHHHHHHHHHHS-HHHHHTT-